Protein AF-K6A8T9-F1 (afdb_monomer)

Foldseek 3Di:
DDKDKDWDDDPFKIKIWIQDPVRDIDIDMDTPDDPPPD

Secondary structure (DSSP, 8-state):
--EEEEEEE-SSEEEEEEEETT--EEEEEEES--TT--

Radius of gyration: 12.97 Å; Cα contacts (8 Å, |Δi|>4): 57; chains: 1; bounding box: 27×15×34 Å

Solvent-accessible surface area (backbone atoms only — not comparable to full-atom values): 2464 Å² total; per-residue (Å²): 135,67,67,53,75,50,76,52,80,54,95,60,33,36,39,40,40,37,39,40,81,87,69,50,74,50,74,53,78,42,71,61,74,64,87,84,76,119

Structure (mmCIF, N/CA/C/O backbone):
data_AF-K6A8T9-F1
#
_entry.id   AF-K6A8T9-F1
#
loop_
_atom_site.group_PDB
_atom_site.id
_atom_site.type_symbol
_atom_site.label_atom_id
_atom_site.label_alt_id
_atom_site.label_comp_id
_atom_site.label_asym_id
_atom_site.label_entity_id
_atom_site.label_seq_id
_atom_site.pdbx_PDB_ins_code
_atom_site.Cartn_x
_atom_site.Cartn_y
_atom_site.Cartn_z
_atom_site.occupancy
_atom_site.B_iso_or_equiv
_atom_site.auth_seq_id
_atom_site.auth_comp_id
_atom_site.auth_asym_id
_atom_site.auth_atom_id
_atom_site.pdbx_PDB_model_num
ATOM 1 N N . MET A 1 1 ? -12.050 -10.327 16.328 1.00 70.31 1 MET A N 1
ATOM 2 C CA . MET A 1 1 ? -11.674 -8.906 16.187 1.00 70.31 1 MET A CA 1
ATOM 3 C C . MET A 1 1 ? -11.851 -8.589 14.725 1.00 70.31 1 MET A C 1
ATOM 5 O O . MET A 1 1 ? -11.082 -9.100 13.917 1.00 70.31 1 MET A O 1
ATOM 9 N N . ASP A 1 2 ? -12.917 -7.872 14.39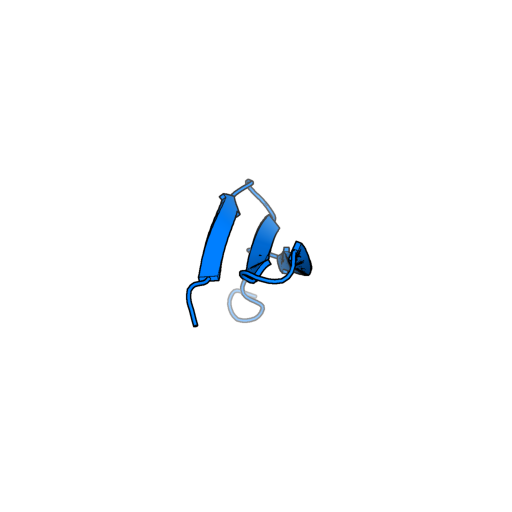7 1.00 87.44 2 ASP A N 1
ATOM 10 C CA . ASP A 1 2 ? -13.293 -7.647 13.006 1.00 87.44 2 ASP A CA 1
ATOM 11 C C . ASP A 1 2 ? -12.328 -6.649 12.367 1.00 87.44 2 ASP A C 1
ATOM 13 O O . ASP A 1 2 ? -11.881 -5.683 12.995 1.00 87.44 2 ASP A O 1
ATOM 17 N N . ARG A 1 3 ? -11.951 -6.939 11.125 1.00 92.94 3 ARG A N 1
ATOM 18 C CA . ARG A 1 3 ? -11.094 -6.104 10.289 1.00 92.94 3 ARG A CA 1
ATOM 19 C C . ARG A 1 3 ? -11.757 -6.006 8.931 1.00 92.94 3 ARG A C 1
ATOM 21 O O . ARG A 1 3 ? -12.230 -7.018 8.416 1.00 92.94 3 ARG A O 1
ATOM 28 N N . VAL A 1 4 ? -11.765 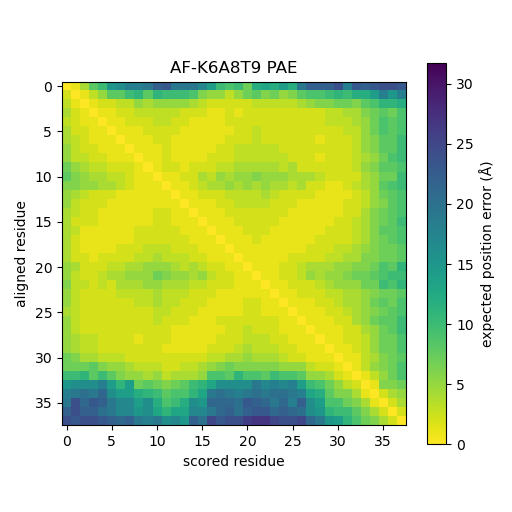-4.812 8.358 1.00 95.94 4 VAL A N 1
ATOM 29 C CA . VAL A 1 4 ? -12.124 -4.623 6.951 1.00 95.94 4 VAL A CA 1
ATOM 30 C C . VAL A 1 4 ? -10.857 -4.304 6.176 1.00 95.94 4 VAL A C 1
ATOM 32 O O . VAL A 1 4 ? -9.981 -3.592 6.672 1.00 95.94 4 VAL A O 1
ATOM 35 N N . CYS A 1 5 ? -10.737 -4.873 4.985 1.00 96.62 5 CYS A N 1
ATOM 36 C CA . CYS A 1 5 ? -9.595 -4.664 4.111 1.00 96.62 5 CYS A CA 1
ATOM 37 C C . CYS A 1 5 ? -10.057 -4.210 2.728 1.00 96.62 5 CYS A C 1
ATOM 39 O O . CYS A 1 5 ? -11.126 -4.599 2.253 1.00 96.62 5 CYS A O 1
ATOM 41 N N . GLY A 1 6 ? -9.240 -3.370 2.104 1.00 97.19 6 GLY A N 1
ATOM 42 C CA . GLY A 1 6 ? -9.433 -2.880 0.750 1.00 97.19 6 GLY A CA 1
ATOM 43 C C . GLY A 1 6 ? -8.130 -2.957 -0.030 1.00 97.19 6 GLY A C 1
ATOM 44 O O . GLY A 1 6 ? -7.052 -2.725 0.521 1.00 97.19 6 GLY A O 1
ATOM 45 N N . LEU A 1 7 ? -8.260 -3.291 -1.311 1.00 97.38 7 LEU A N 1
ATOM 46 C CA . LEU A 1 7 ? -7.190 -3.197 -2.291 1.00 97.38 7 LEU A CA 1
ATOM 47 C C . LEU A 1 7 ? -7.646 -2.257 -3.401 1.00 97.38 7 LEU A C 1
ATOM 49 O O . LEU A 1 7 ? -8.756 -2.409 -3.913 1.00 97.38 7 LEU A O 1
ATOM 53 N N . ASP A 1 8 ? -6.782 -1.323 -3.771 1.00 97.19 8 ASP A N 1
ATOM 54 C CA . ASP A 1 8 ? -6.961 -0.465 -4.936 1.00 97.19 8 ASP A CA 1
ATOM 55 C C . ASP A 1 8 ? -5.837 -0.756 -5.933 1.00 97.19 8 ASP A C 1
ATOM 57 O O . ASP A 1 8 ? -4.654 -0.541 -5.653 1.00 97.19 8 ASP A O 1
ATOM 61 N N . VAL A 1 9 ? -6.209 -1.347 -7.067 1.00 94.56 9 VAL A N 1
ATOM 62 C CA . VAL A 1 9 ? -5.277 -1.917 -8.043 1.00 94.56 9 VAL A CA 1
ATOM 63 C C . VAL A 1 9 ? -5.162 -0.980 -9.237 1.00 94.56 9 VAL A C 1
ATOM 65 O O . VAL A 1 9 ? -6.116 -0.783 -9.989 1.00 94.56 9 VAL A O 1
ATOM 68 N N . HIS A 1 10 ? -3.959 -0.459 -9.438 1.00 92.88 10 HIS A N 1
ATOM 69 C CA . HIS A 1 10 ? -3.557 0.349 -10.580 1.00 92.88 10 HIS A CA 1
ATOM 70 C C . HIS A 1 10 ? -2.627 -0.454 -11.499 1.00 92.88 10 HIS A C 1
ATOM 72 O O . HIS A 1 10 ? -2.258 -1.595 -11.224 1.00 92.88 10 HIS A O 1
ATOM 78 N N . LYS A 1 11 ? -2.253 0.132 -12.642 1.00 90.62 11 LYS A N 1
ATOM 79 C CA . LYS A 1 11 ? -1.428 -0.546 -13.655 1.00 90.62 11 LYS A CA 1
ATOM 80 C C . LYS A 1 11 ? -0.070 -1.002 -13.104 1.00 90.62 11 LYS A C 1
ATOM 82 O O . LYS A 1 11 ? 0.402 -2.083 -13.440 1.00 90.62 11 LYS A O 1
ATOM 87 N N . ASP A 1 12 ? 0.560 -0.162 -12.301 1.00 92.50 12 ASP A N 1
ATOM 88 C CA . ASP A 1 12 ? 1.931 -0.302 -11.804 1.00 92.50 12 ASP A CA 1
ATOM 89 C C . ASP A 1 12 ? 2.006 -0.545 -10.291 1.00 92.50 12 ASP A C 1
ATOM 91 O O . ASP A 1 12 ? 3.085 -0.808 -9.759 1.00 92.50 12 ASP A O 1
ATOM 95 N N . SER A 1 13 ? 0.871 -0.463 -9.597 1.00 94.06 13 SER A N 1
ATOM 96 C CA . SER A 1 13 ? 0.832 -0.461 -8.142 1.00 94.06 13 SER A CA 1
ATOM 97 C C . SER A 1 13 ? -0.448 -1.065 -7.570 1.00 94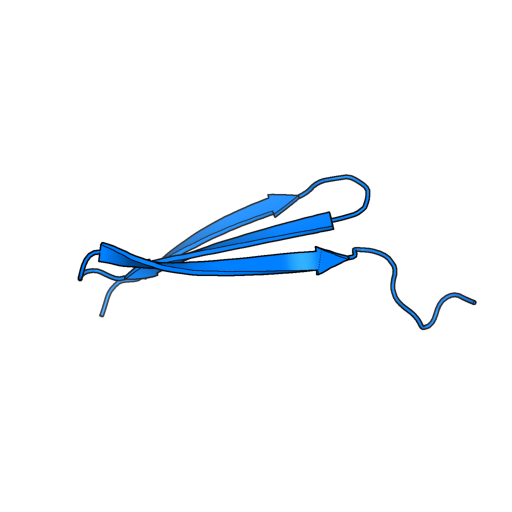.06 13 SER A C 1
ATOM 99 O O . SER A 1 13 ? -1.512 -1.051 -8.187 1.00 94.06 13 SER A O 1
ATOM 101 N N . VAL A 1 14 ? -0.339 -1.594 -6.356 1.00 95.69 14 VAL A N 1
ATOM 102 C CA . VAL A 1 14 ? -1.454 -2.042 -5.524 1.00 95.69 14 VAL A CA 1
ATOM 103 C C . VAL A 1 14 ? -1.362 -1.316 -4.195 1.00 95.69 14 VAL A C 1
ATOM 105 O O . VAL A 1 14 ? -0.379 -1.466 -3.469 1.00 95.69 14 VAL A O 1
ATOM 108 N N . PHE A 1 15 ? -2.391 -0.549 -3.864 1.00 97.44 15 PHE A N 1
ATOM 109 C CA . PHE 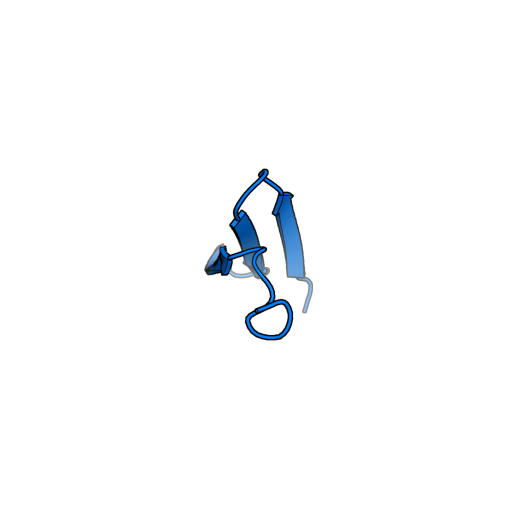A 1 15 ? -2.540 0.059 -2.551 1.00 97.44 15 PHE A CA 1
ATOM 110 C C . PHE A 1 15 ? -3.341 -0.876 -1.642 1.00 97.44 15 PHE A C 1
ATOM 112 O O . PHE A 1 15 ? -4.414 -1.352 -2.019 1.00 97.44 15 PHE A O 1
ATOM 119 N N . MET A 1 16 ? -2.832 -1.129 -0.439 1.00 97.62 16 MET A N 1
ATOM 120 C CA . MET A 1 16 ? -3.484 -1.929 0.594 1.00 97.62 16 MET A CA 1
ATOM 121 C C . MET A 1 16 ? -3.904 -1.039 1.758 1.00 97.62 16 MET A C 1
ATOM 123 O O . MET A 1 16 ? -3.113 -0.235 2.242 1.00 97.62 16 MET A O 1
ATOM 127 N N . CYS A 1 17 ? -5.117 -1.250 2.268 1.00 97.81 17 CYS A N 1
ATOM 128 C CA . CYS A 1 17 ? -5.582 -0.650 3.514 1.00 97.81 17 CYS A CA 1
ATOM 129 C C . CYS A 1 17 ? -6.300 -1.683 4.389 1.00 97.81 17 CYS A C 1
ATOM 131 O O . CYS A 1 17 ? -7.147 -2.444 3.911 1.00 97.81 17 CYS A O 1
ATOM 133 N N . ILE A 1 18 ? -5.977 -1.698 5.681 1.00 97.38 18 ILE A N 1
ATOM 134 C CA . ILE A 1 18 ? -6.661 -2.477 6.716 1.00 97.38 18 ILE A CA 1
ATOM 135 C C . ILE A 1 18 ? -7.150 -1.508 7.786 1.00 97.38 18 ILE A C 1
ATOM 137 O O . ILE A 1 18 ? -6.353 -0.785 8.384 1.00 97.38 18 ILE A O 1
ATOM 141 N N . LEU A 1 19 ? -8.450 -1.546 8.070 1.00 97.31 19 LEU A N 1
ATOM 142 C CA . LEU A 1 19 ? -9.065 -0.801 9.162 1.00 97.31 19 L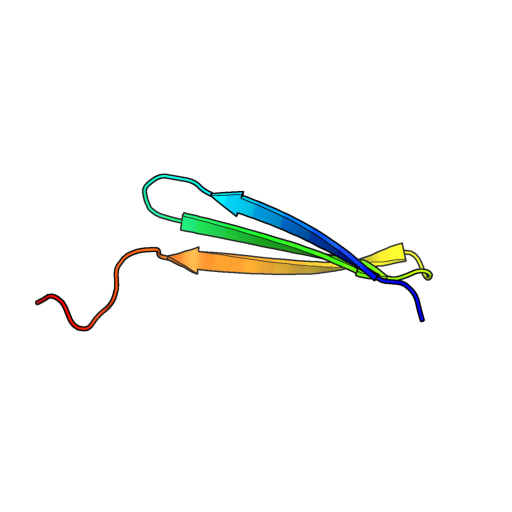EU A CA 1
ATOM 143 C C . LEU A 1 19 ? -9.475 -1.774 10.270 1.00 97.31 19 LEU A C 1
ATOM 145 O O . LEU A 1 19 ? -10.229 -2.729 10.045 1.00 97.31 19 LEU A O 1
ATOM 149 N N . THR A 1 20 ? -8.964 -1.541 11.475 1.00 95.12 20 THR A N 1
ATOM 150 C CA . THR A 1 20 ? -9.337 -2.315 12.662 1.00 95.12 20 THR A CA 1
ATOM 151 C C . THR A 1 20 ? -10.601 -1.751 13.305 1.00 95.12 20 THR A C 1
ATOM 153 O O . THR A 1 20 ? -10.945 -0.583 13.124 1.00 95.12 20 THR A O 1
ATOM 156 N N . ALA A 1 21 ? -11.271 -2.555 14.133 1.00 94.75 21 ALA A N 1
ATOM 157 C CA . ALA A 1 21 ? -12.423 -2.105 14.920 1.00 94.75 21 ALA A CA 1
ATOM 158 C C . ALA A 1 21 ? -12.131 -0.893 15.834 1.00 94.75 21 ALA A C 1
ATOM 160 O O . ALA A 1 21 ? -13.052 -0.168 16.199 1.00 94.75 21 ALA A O 1
ATOM 161 N N . ASN A 1 22 ? -10.861 -0.650 16.178 1.00 94.19 22 ASN A N 1
ATOM 162 C CA . ASN A 1 22 ? -10.445 0.482 17.010 1.00 94.19 22 ASN A CA 1
ATOM 163 C C . ASN A 1 22 ? -10.162 1.752 16.186 1.0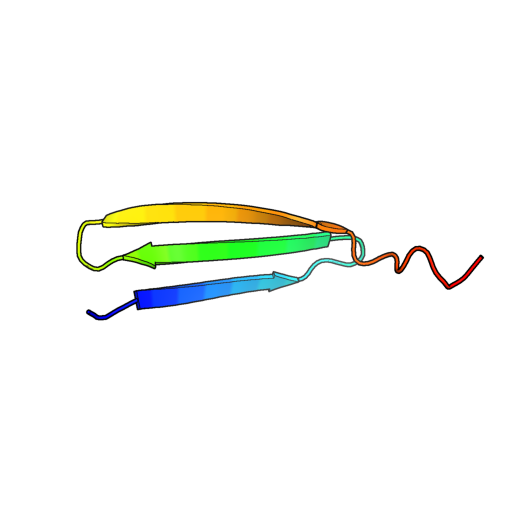0 94.19 22 ASN A C 1
ATOM 165 O O . ASN A 1 22 ? -9.733 2.758 16.745 1.00 94.19 22 ASN A O 1
ATOM 169 N N . GLY A 1 23 ? -10.357 1.704 14.865 1.00 92.62 23 GLY A N 1
ATOM 170 C CA . GLY A 1 23 ? -10.071 2.811 13.953 1.00 92.62 23 GLY A CA 1
ATOM 171 C C . GLY A 1 23 ? -8.599 2.934 13.552 1.00 92.62 23 GLY A C 1
ATOM 172 O O . GLY A 1 23 ? -8.245 3.880 12.853 1.00 92.62 23 GLY A O 1
ATOM 173 N N . GLU A 1 24 ? -7.738 1.996 13.963 1.00 96.50 24 GLU A N 1
ATOM 174 C CA . GLU A 1 24 ? -6.353 1.949 13.485 1.00 96.50 24 GLU A CA 1
ATOM 175 C C . GLU A 1 24 ? -6.331 1.581 12.001 1.00 96.50 24 GLU A C 1
ATOM 177 O O . GLU A 1 24 ? -7.004 0.634 11.578 1.00 96.50 24 GLU A O 1
ATOM 182 N N . LYS A 1 25 ? -5.536 2.333 11.237 1.00 96.19 25 LYS A N 1
ATOM 183 C CA . LYS A 1 25 ? -5.395 2.192 9.794 1.00 96.19 25 LYS A CA 1
ATOM 184 C C . LYS A 1 25 ? -3.970 1.761 9.459 1.00 96.19 25 LYS A C 1
ATOM 186 O O . LYS A 1 25 ? -3.022 2.467 9.793 1.00 96.19 25 LYS A O 1
ATOM 191 N N . ILE A 1 26 ? -3.840 0.615 8.802 1.00 96.75 26 ILE A N 1
ATOM 192 C CA . ILE A 1 26 ? -2.568 0.072 8.316 1.00 96.75 26 ILE A CA 1
ATOM 193 C C . ILE A 1 26 ? -2.599 0.153 6.794 1.00 96.75 26 ILE A C 1
ATOM 195 O O . ILE A 1 26 ? -3.515 -0.395 6.180 1.00 96.75 26 ILE A O 1
ATOM 199 N N . GLU A 1 27 ? -1.622 0.832 6.197 1.00 97.69 27 GLU A N 1
ATOM 200 C CA 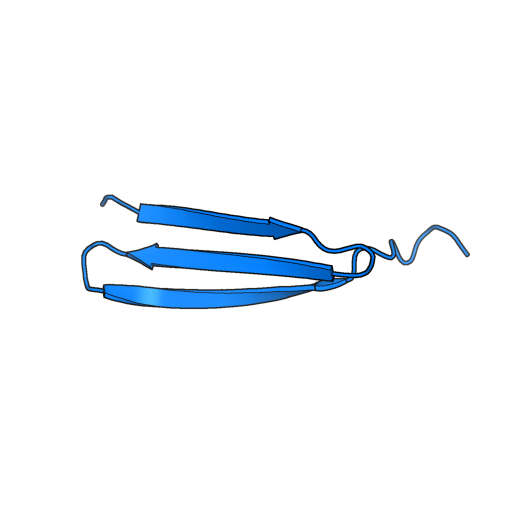. GLU A 1 27 ? -1.570 1.075 4.753 1.00 97.69 27 GLU A CA 1
ATOM 201 C C . GLU A 1 27 ? -0.190 0.773 4.187 1.00 97.69 27 GLU A C 1
ATOM 203 O O . GLU A 1 27 ? 0.814 1.009 4.858 1.00 97.69 27 GLU A O 1
ATOM 208 N N . ASP A 1 28 ? -0.158 0.264 2.956 1.00 97.69 28 ASP A N 1
ATOM 209 C CA . ASP A 1 28 ? 1.081 0.020 2.216 1.00 97.69 28 ASP A CA 1
ATOM 210 C C . ASP A 1 28 ? 0.846 0.079 0.697 1.00 97.69 28 ASP A C 1
ATOM 212 O O . ASP A 1 28 ? -0.290 -0.058 0.227 1.00 97.69 28 ASP A O 1
ATOM 216 N N . VAL A 1 29 ? 1.914 0.284 -0.074 1.00 95.94 29 VAL A N 1
ATOM 217 C CA . VAL A 1 29 ? 1.898 0.318 -1.544 1.00 95.94 29 VAL A CA 1
ATOM 218 C C . VAL A 1 29 ? 2.924 -0.655 -2.095 1.00 95.94 29 VAL A C 1
ATOM 220 O O . VAL A 1 29 ? 4.115 -0.563 -1.809 1.00 95.94 29 VAL A O 1
ATOM 223 N N . PHE A 1 30 ? 2.464 -1.537 -2.973 1.00 93.31 30 PHE A N 1
ATOM 224 C CA . PHE A 1 30 ? 3.292 -2.534 -3.638 1.00 93.31 30 PHE A CA 1
ATOM 225 C C . PHE A 1 30 ? 3.379 -2.235 -5.130 1.00 93.31 30 PHE A C 1
ATOM 227 O O . PHE A 1 30 ? 2.384 -1.852 -5.740 1.00 93.31 30 PHE A O 1
ATOM 234 N N . GLY A 1 31 ? 4.550 -2.437 -5.734 1.00 92.19 31 GLY A N 1
ATOM 235 C CA . GLY A 1 31 ? 4.682 -2.456 -7.191 1.00 92.19 31 GLY A CA 1
ATOM 236 C C . GLY A 1 31 ? 4.114 -3.751 -7.778 1.00 92.19 31 GLY A C 1
ATOM 237 O O . GLY A 1 31 ? 4.209 -4.807 -7.155 1.00 92.19 31 GLY A O 1
ATOM 238 N N . THR A 1 32 ? 3.539 -3.690 -8.980 1.00 86.44 32 THR A N 1
ATOM 239 C CA . THR A 1 32 ? 3.042 -4.882 -9.704 1.00 86.44 32 THR A CA 1
ATOM 240 C C . THR A 1 32 ? 4.105 -5.549 -10.573 1.00 86.44 32 THR A C 1
ATOM 242 O O . THR A 1 32 ? 3.894 -6.658 -11.063 1.00 86.44 32 THR A O 1
ATOM 245 N N . LEU A 1 33 ? 5.253 -4.892 -10.766 1.00 83.81 33 LEU A N 1
ATOM 246 C CA . LEU A 1 33 ? 6.394 -5.469 -11.464 1.00 83.81 33 LEU A CA 1
ATOM 247 C C . LEU A 1 33 ? 7.010 -6.565 -10.594 1.00 83.81 33 LEU A C 1
ATOM 249 O O . LEU A 1 33 ? 7.644 -6.291 -9.576 1.00 83.81 33 LEU A O 1
ATOM 253 N N . THR A 1 34 ? 6.827 -7.814 -11.004 1.00 75.19 34 THR A N 1
ATOM 254 C CA . THR A 1 34 ? 7.576 -8.942 -10.457 1.00 75.19 34 THR A CA 1
ATOM 255 C C . THR A 1 34 ? 9.052 -8.796 -10.844 1.00 75.19 34 THR A C 1
ATOM 257 O O . THR A 1 34 ? 9.333 -8.749 -12.043 1.00 75.19 34 THR A O 1
ATOM 260 N N . PRO A 1 35 ? 9.999 -8.783 -9.884 1.00 65.06 35 PRO A N 1
ATOM 261 C CA . PRO A 1 35 ? 11.439 -8.695 -10.166 1.00 65.06 35 PRO A CA 1
ATOM 262 C C . PRO A 1 35 ? 12.005 -9.871 -10.979 1.00 65.06 35 PRO A C 1
ATOM 264 O O . PRO A 1 35 ? 13.149 -9.835 -11.403 1.00 65.06 35 PRO A O 1
ATOM 267 N N . GLU A 1 36 ? 11.226 -10.941 -11.145 1.00 59.44 36 GLU A N 1
ATOM 268 C CA . GLU A 1 36 ? 11.640 -12.210 -11.754 1.00 59.44 36 GLU A C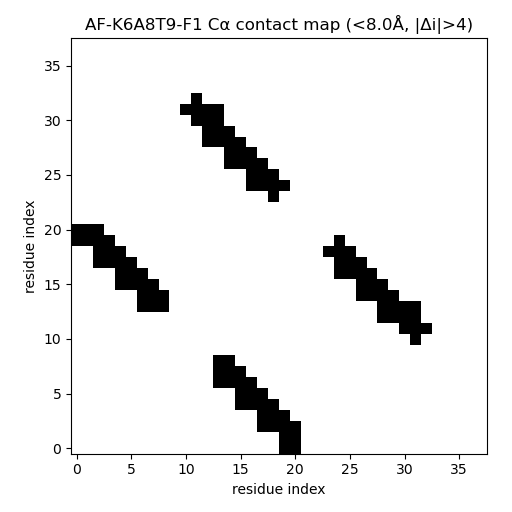A 1
ATOM 269 C C . GLU A 1 36 ? 11.398 -12.275 -13.276 1.00 59.44 36 GLU A C 1
ATOM 271 O O . GLU A 1 36 ? 11.604 -13.327 -13.875 1.00 59.44 36 GLU A O 1
ATOM 276 N N . LEU A 1 37 ? 10.928 -11.187 -13.903 1.00 58.66 37 LEU A N 1
ATOM 277 C CA . LEU A 1 37 ? 10.615 -11.126 -15.342 1.00 58.66 37 LEU A CA 1
ATOM 278 C C . LEU A 1 37 ? 11.641 -10.339 -16.185 1.00 58.66 37 LEU A C 1
ATOM 280 O O . LEU A 1 37 ? 11.301 -9.924 -17.294 1.00 58.66 37 LEU A O 1
ATOM 284 N N . ASP A 1 38 ? 12.863 -10.155 -15.678 1.00 52.03 38 ASP A N 1
ATOM 285 C CA . ASP A 1 38 ? 14.000 -9.631 -16.457 1.00 52.03 38 ASP A CA 1
ATOM 286 C C . ASP A 1 38 ? 14.691 -10.721 -17.301 1.00 52.03 38 ASP A C 1
ATOM 288 O O . ASP A 1 38 ? 14.937 -11.835 -16.776 1.00 52.03 38 ASP A O 1
#

Sequence (38 aa):
MDRVCGLDVHKDSVFMCILTANGEKIEDVFGTLTPELD

Mean predicted aligned error: 5.04 Å

Nearest PDB structures (foldseek):
  8wt6-assembly1_D  TM=8.425E-01  e=3.614E-02  Escherichia coli
  8wt9-assembly1_D  TM=8.549E-01  e=4.732E-02  Escherichia coli
  3gyx-assembly6_L  TM=8.042E-01  e=1.948E-01  Megalodesulfovibrio gigas
  6iei-assembly1_A-2  TM=7.922E-01  e=6.554E-01  Borreliella burgdorferi B31
  6idc-assembly1_A-2  TM=8.095E-01  e=9.820E-01  Borreliella burgdorferi

pLDDT: mean 89.64, std 12.16, range [52.03, 97.81]

Organism: NCBI: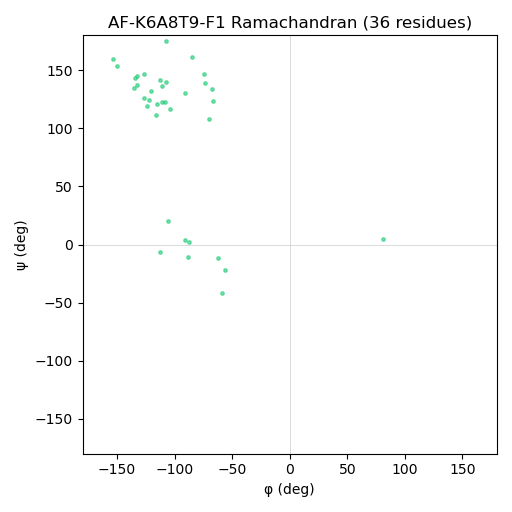txid999418